Protein AF-A0A0F9BBP1-F1 (afdb_monomer)

Secondary structure (DSSP, 8-state):
-B--S-EEEEESS-EEEEETTEEEEEPTTPEEEE--EETTTTE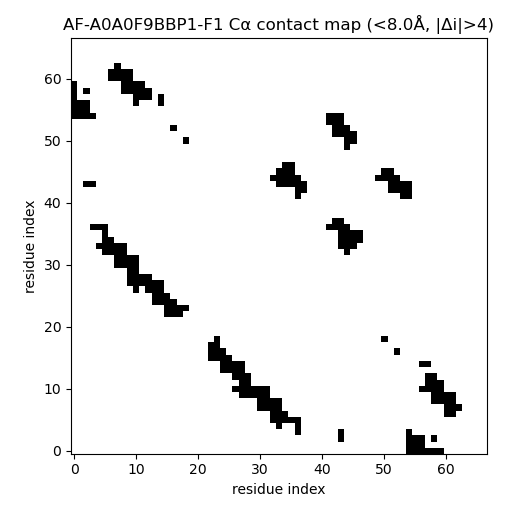E--SSSS--EESB-SEEE------

pLDDT: mean 78.94, std 14.04, range [37.91, 94.5]

Radius of gyration: 11.89 Å; Cα contacts (8 Å, |Δi|>4): 129; chains: 1; bounding box: 35×20×30 Å

Organism: NCBI:txid412755

Solvent-accessible surface area (backbone atoms only — not comparable to full-atom values): 4103 Å² total; per-residue (Å²): 70,79,62,86,69,73,47,46,28,29,28,74,42,70,46,74,47,82,47,102,92,46,77,48,75,45,52,52,65,43,75,43,76,29,80,39,76,41,83,87,81,44,26,32,31,54,73,104,81,54,75,69,36,66,24,72,40,58,47,45,76,54,74,78,86,75,124

Sequence (67 aa):
MIVNKKGKYKLLSDYSIHQLMTIVNFKVGTILDITQIDKKNKHVLGPELNDWVGWDMPVEPVEDSSG

Foldseek 3Di:
DQDDDFAKKFAQAWDWDDDPPDIDIDGGRDIDGFPDADPVVQWTDDPDPDDTDHRPGRIDGDPPPPD

Nearest PDB structures (foldseek):
  2lnh-assembly1_B  TM=5.917E-01  e=2.389E-01  Hom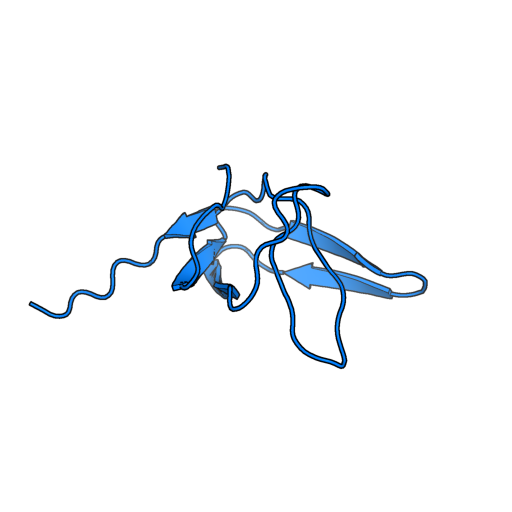o sapiens
  8dgq-assembly2_B  TM=6.366E-01  e=5.182E-01  Homo sapiens
  1spk-assembly1_A  TM=5.302E-01  e=7.408E-01  Mus musculus
  1j3t-assembly1_A  TM=4.776E-01  e=1.811E+00  Homo sapiens
  8kec-assembly1_a  TM=6.380E-01  e=4.985E+00  unclassified Caudoviricetes

Mean predicted aligned error: 6.48 Å

Structure (mmCIF, N/CA/C/O backbone):
data_AF-A0A0F9BBP1-F1
#
_entry.id   AF-A0A0F9BBP1-F1
#
loop_
_atom_site.group_PDB
_atom_site.id
_atom_site.type_symbol
_atom_site.label_atom_id
_atom_site.label_alt_id
_atom_site.label_comp_id
_atom_site.label_asym_id
_atom_site.label_entity_id
_atom_site.label_seq_id
_atom_site.pdbx_PDB_ins_code
_atom_site.Cartn_x
_atom_site.Cartn_y
_atom_site.Cartn_z
_atom_site.occupancy
_atom_site.B_iso_or_equiv
_atom_site.auth_seq_id
_atom_site.auth_comp_id
_atom_site.auth_asym_id
_atom_site.auth_atom_id
_atom_site.pdbx_PDB_model_num
ATOM 1 N N . MET A 1 1 ? -6.095 -8.694 -0.321 1.00 78.38 1 MET A N 1
ATOM 2 C CA . MET A 1 1 ? -7.337 -7.915 -0.576 1.00 78.38 1 MET A CA 1
ATOM 3 C C . MET A 1 1 ? -7.065 -7.067 -1.796 1.00 78.38 1 MET A C 1
ATOM 5 O O . MET A 1 1 ? -5.986 -6.505 -1.873 1.00 78.38 1 MET A O 1
ATOM 9 N N . ILE A 1 2 ? -8.030 -6.925 -2.710 1.00 82.81 2 ILE A N 1
ATOM 10 C CA . ILE A 1 2 ? -7.873 -6.035 -3.867 1.00 82.81 2 ILE A CA 1
ATOM 11 C C . ILE A 1 2 ? -8.010 -4.575 -3.418 1.00 82.81 2 ILE A C 1
ATOM 13 O O . ILE A 1 2 ? -9.108 -4.124 -3.090 1.00 82.81 2 ILE A O 1
ATOM 17 N N . VAL A 1 3 ? -6.909 -3.827 -3.454 1.00 84.88 3 VAL A N 1
ATOM 18 C CA . VAL A 1 3 ? -6.909 -2.377 -3.225 1.00 84.88 3 VAL A CA 1
ATOM 19 C C . VAL A 1 3 ? -7.418 -1.670 -4.483 1.00 84.88 3 VAL A C 1
ATOM 21 O O . VAL A 1 3 ? -6.790 -1.720 -5.535 1.00 84.88 3 VAL A O 1
ATOM 24 N N . ASN A 1 4 ? -8.574 -1.008 -4.395 1.00 86.38 4 ASN A N 1
ATOM 25 C CA . ASN A 1 4 ? -9.218 -0.351 -5.544 1.00 86.38 4 ASN A CA 1
ATOM 26 C C . AS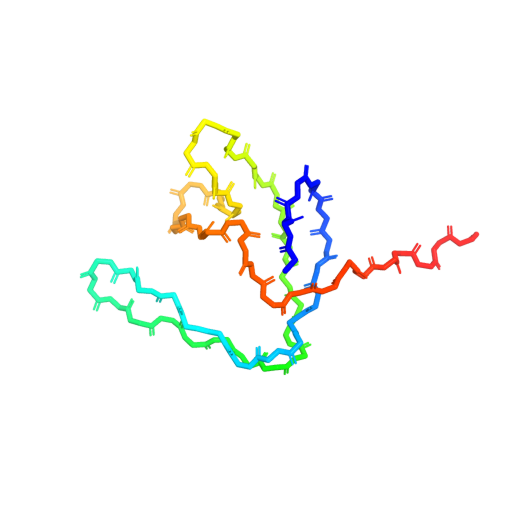N A 1 4 ? -9.696 1.086 -5.270 1.00 86.38 4 ASN A C 1
ATOM 28 O O . ASN A 1 4 ? -10.323 1.704 -6.138 1.00 86.38 4 ASN A O 1
ATOM 32 N N . LYS A 1 5 ? -9.375 1.631 -4.091 1.00 86.69 5 LYS A N 1
ATOM 33 C CA . LYS A 1 5 ? -9.669 3.009 -3.680 1.00 86.69 5 LYS A CA 1
ATOM 34 C C . LYS A 1 5 ? -8.442 3.652 -3.048 1.00 86.69 5 L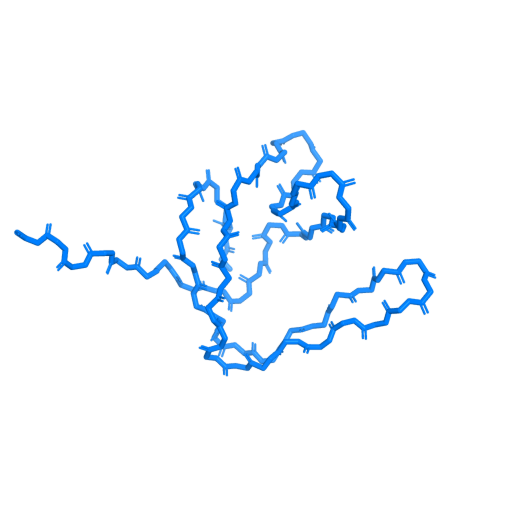YS A C 1
ATOM 36 O O . LYS A 1 5 ? -7.620 2.965 -2.448 1.00 86.69 5 LYS A O 1
ATOM 41 N N . LYS A 1 6 ? -8.298 4.962 -3.237 1.00 88.06 6 LYS A N 1
ATOM 42 C CA . LYS A 1 6 ? -7.234 5.735 -2.594 1.00 88.06 6 LYS A CA 1
ATOM 43 C C . LYS A 1 6 ? -7.518 5.830 -1.095 1.00 88.06 6 LYS A C 1
ATOM 45 O O . LYS A 1 6 ? -8.686 5.786 -0.712 1.00 88.06 6 LYS A O 1
ATOM 50 N N . GLY A 1 7 ? -6.482 5.970 -0.280 1.00 89.00 7 GLY A N 1
ATOM 51 C CA . GLY A 1 7 ? -6.608 6.096 1.170 1.00 89.00 7 GLY A CA 1
ATOM 52 C C . GLY A 1 7 ? -5.518 5.347 1.922 1.00 89.00 7 GLY A C 1
ATOM 53 O O . GLY A 1 7 ? -4.580 4.824 1.323 1.00 89.00 7 GLY A O 1
ATOM 54 N N . LYS A 1 8 ? -5.662 5.285 3.244 1.00 90.25 8 LYS A N 1
ATOM 55 C CA . LYS A 1 8 ? -4.714 4.604 4.124 1.00 90.25 8 LYS A CA 1
ATOM 56 C C . LYS A 1 8 ? -5.089 3.141 4.288 1.00 90.25 8 LYS A C 1
ATOM 58 O O . LYS A 1 8 ? -6.247 2.807 4.523 1.00 90.25 8 LYS A O 1
ATOM 63 N N . TYR A 1 9 ? -4.090 2.278 4.199 1.00 90.38 9 TYR A N 1
ATOM 64 C CA . TYR A 1 9 ? -4.246 0.838 4.325 1.00 90.38 9 TYR A CA 1
ATOM 65 C C . TYR A 1 9 ? -3.175 0.282 5.245 1.00 90.38 9 TYR A C 1
ATOM 67 O O . TYR A 1 9 ? -2.017 0.672 5.155 1.00 90.38 9 TYR A O 1
ATOM 75 N N . LYS A 1 10 ? -3.542 -0.642 6.122 1.00 91.62 10 LYS A N 1
ATOM 76 C CA . LYS A 1 10 ? -2.619 -1.285 7.051 1.00 91.62 10 LYS A CA 1
ATOM 77 C C . LYS A 1 10 ? -2.268 -2.679 6.554 1.00 91.62 10 LYS A C 1
ATOM 79 O O . LYS A 1 10 ? -3.157 -3.443 6.195 1.00 91.62 10 LYS A O 1
ATOM 84 N N . LEU A 1 11 ? -0.983 -3.019 6.554 1.00 91.31 11 LEU A N 1
ATOM 85 C CA . LEU A 1 11 ? -0.506 -4.361 6.225 1.00 91.31 11 LEU A CA 1
ATOM 86 C C . LEU A 1 11 ? -0.893 -5.379 7.304 1.00 91.31 11 LEU A C 1
ATOM 88 O O . LEU A 1 11 ? -0.670 -5.169 8.494 1.00 91.31 11 LEU A O 1
ATOM 92 N N . LEU A 1 12 ? -1.432 -6.508 6.862 1.00 93.50 12 LEU A N 1
ATOM 93 C CA . LEU A 1 12 ? -1.850 -7.661 7.660 1.00 93.50 12 LEU A CA 1
ATOM 94 C C . LEU A 1 12 ? -0.746 -8.720 7.775 1.00 93.50 12 LEU A C 1
ATOM 96 O O . LEU A 1 12 ? -0.800 -9.575 8.655 1.00 93.50 12 LEU A O 1
ATOM 100 N N . SER A 1 13 ? 0.273 -8.653 6.919 1.00 93.19 13 SER A N 1
ATOM 101 C CA . SER A 1 13 ? 1.475 -9.483 6.992 1.00 93.19 13 SER A CA 1
ATOM 102 C C . SER A 1 13 ? 2.692 -8.709 6.490 1.00 93.19 13 SER A C 1
ATOM 104 O O . SER A 1 13 ? 2.549 -7.661 5.858 1.00 93.19 13 SER A O 1
ATOM 106 N N . ASP A 1 14 ? 3.890 -9.236 6.749 1.00 91.38 14 ASP A N 1
ATOM 107 C CA . ASP A 1 14 ? 5.101 -8.763 6.077 1.00 91.38 14 ASP A CA 1
ATOM 108 C C . ASP A 1 14 ? 4.905 -8.849 4.552 1.00 91.38 14 ASP A C 1
ATOM 110 O O . ASP A 1 14 ? 4.295 -9.797 4.044 1.00 91.38 14 ASP A O 1
ATOM 114 N N . TYR A 1 15 ? 5.378 -7.834 3.832 1.00 86.12 15 TYR A N 1
ATOM 115 C CA . TYR A 1 15 ? 5.208 -7.718 2.387 1.00 86.12 15 TYR A CA 1
ATOM 116 C C . TYR A 1 15 ? 6.467 -7.147 1.748 1.00 86.12 15 TYR A C 1
ATOM 118 O O . TYR A 1 15 ? 7.001 -6.136 2.203 1.00 86.12 15 TYR A O 1
ATOM 126 N N . SER A 1 16 ? 6.934 -7.784 0.681 1.00 84.62 16 SER A N 1
ATOM 127 C CA . SER A 1 16 ? 8.154 -7.392 -0.017 1.00 84.62 16 SER A CA 1
ATOM 128 C C . SER A 1 16 ? 7.815 -6.974 -1.436 1.00 84.62 16 SER A C 1
ATOM 130 O O . SER A 1 16 ? 7.144 -7.704 -2.165 1.00 84.62 16 SER A O 1
ATOM 132 N N . ILE A 1 17 ? 8.305 -5.808 -1.837 1.00 78.88 17 ILE A N 1
ATOM 133 C CA . ILE A 1 17 ? 8.181 -5.305 -3.200 1.00 78.88 17 ILE A CA 1
ATOM 134 C C . ILE A 1 17 ? 9.556 -5.348 -3.841 1.00 78.88 17 ILE A C 1
ATOM 136 O O . ILE A 1 17 ? 10.528 -4.804 -3.314 1.00 78.88 17 ILE A O 1
ATOM 140 N N . HIS A 1 18 ? 9.621 -6.012 -4.989 1.00 73.19 18 HIS A N 1
ATOM 141 C CA . HIS A 1 18 ? 10.811 -6.057 -5.819 1.00 73.19 18 HIS A CA 1
ATOM 142 C C . HIS A 1 18 ? 10.793 -4.854 -6.756 1.00 73.19 18 HIS A C 1
ATOM 144 O O . HIS A 1 18 ? 10.014 -4.813 -7.704 1.00 73.19 18 HIS A O 1
ATOM 150 N N . GLN A 1 19 ? 11.659 -3.888 -6.481 1.00 70.88 19 GLN A N 1
ATOM 151 C CA . GLN A 1 19 ? 12.025 -2.843 -7.423 1.00 70.88 19 GLN A CA 1
ATOM 152 C C . GLN A 1 19 ? 13.287 -3.274 -8.167 1.00 70.88 19 GLN A C 1
ATOM 154 O O . GLN A 1 19 ? 14.101 -4.014 -7.615 1.00 70.88 19 GLN A O 1
ATOM 159 N N . LEU A 1 20 ? 13.453 -2.801 -9.405 1.00 67.44 20 LEU A N 1
ATOM 160 C CA . LEU A 1 20 ? 14.503 -3.172 -10.371 1.00 67.44 20 LEU A CA 1
ATOM 161 C C . LEU A 1 20 ? 15.855 -3.609 -9.764 1.00 67.44 20 LEU A C 1
ATOM 163 O O . LEU A 1 20 ? 16.427 -4.595 -10.222 1.00 67.44 20 LEU A O 1
ATOM 167 N N . MET A 1 21 ? 16.360 -2.895 -8.749 1.00 68.88 21 MET A N 1
ATOM 168 C CA . MET A 1 21 ? 17.611 -3.225 -8.045 1.00 68.88 21 MET A CA 1
ATOM 169 C C . MET A 1 21 ? 17.490 -3.296 -6.511 1.00 68.88 21 MET A C 1
ATOM 171 O O . MET A 1 21 ? 18.495 -3.512 -5.837 1.00 68.88 21 MET A O 1
ATOM 175 N N . THR A 1 22 ? 16.290 -3.139 -5.945 1.00 71.69 22 THR A N 1
ATOM 176 C CA . THR A 1 22 ? 16.086 -3.040 -4.492 1.00 71.69 22 THR A CA 1
ATOM 177 C C . THR A 1 22 ? 14.857 -3.827 -4.067 1.00 71.69 22 THR A C 1
ATOM 179 O O . THR A 1 22 ? 13.777 -3.674 -4.628 1.00 71.69 22 THR A O 1
ATOM 182 N N . ILE A 1 23 ? 14.992 -4.640 -3.022 1.00 80.94 23 ILE A N 1
ATOM 183 C CA . ILE A 1 23 ? 13.840 -5.256 -2.362 1.00 80.94 23 ILE A CA 1
ATOM 184 C C . ILE A 1 23 ? 13.460 -4.369 -1.183 1.00 80.94 23 ILE A C 1
ATOM 186 O O . ILE A 1 23 ? 14.226 -4.234 -0.227 1.00 80.94 23 ILE A O 1
ATOM 190 N N . VAL A 1 24 ? 12.273 -3.773 -1.244 1.00 80.75 24 VAL A N 1
ATOM 191 C CA . VAL A 1 24 ? 11.710 -3.014 -0.128 1.00 80.75 24 VAL A CA 1
ATOM 192 C C . VAL A 1 24 ? 10.844 -3.956 0.692 1.00 80.75 24 VAL A C 1
ATOM 194 O O . VAL A 1 24 ? 9.907 -4.556 0.171 1.00 80.75 24 VAL A O 1
ATOM 197 N N . ASN A 1 25 ? 11.165 -4.096 1.976 1.00 85.94 25 ASN A N 1
ATOM 198 C CA . ASN A 1 25 ? 10.424 -4.944 2.901 1.00 85.94 25 ASN A CA 1
ATOM 199 C C . ASN A 1 25 ? 9.587 -4.075 3.837 1.00 85.94 25 ASN A C 1
ATOM 201 O O . ASN A 1 25 ? 10.127 -3.282 4.607 1.00 85.94 25 ASN A O 1
ATOM 205 N N . PHE A 1 26 ? 8.276 -4.267 3.799 1.00 86.44 26 PHE A N 1
ATOM 206 C CA . PHE A 1 26 ? 7.321 -3.655 4.705 1.00 86.44 26 PHE A CA 1
ATOM 207 C C . PHE A 1 26 ? 6.935 -4.660 5.781 1.00 86.44 26 PHE A C 1
ATOM 209 O O . PHE A 1 26 ? 6.725 -5.843 5.508 1.00 86.44 26 PHE A O 1
ATOM 216 N N . LYS A 1 27 ? 6.841 -4.182 7.019 1.00 91.69 27 LYS A N 1
ATOM 217 C CA . LYS A 1 27 ? 6.463 -5.015 8.157 1.00 91.69 27 LYS A CA 1
ATOM 218 C C . LYS A 1 27 ? 4.957 -5.022 8.360 1.00 91.69 27 LYS A C 1
ATOM 220 O O . LYS A 1 27 ? 4.294 -4.015 8.102 1.00 91.69 27 LYS A O 1
ATOM 225 N N . VAL A 1 28 ? 4.430 -6.134 8.862 1.00 94.50 28 VAL A N 1
ATOM 226 C CA . VAL A 1 28 ? 3.047 -6.217 9.344 1.00 94.50 28 VAL A CA 1
ATOM 227 C C . VAL A 1 28 ? 2.709 -5.023 10.245 1.00 94.50 28 VAL A C 1
ATOM 229 O O . VAL A 1 28 ? 3.522 -4.570 11.049 1.00 94.50 28 VAL A O 1
ATOM 232 N N . GLY A 1 29 ? 1.510 -4.473 10.078 1.00 92.19 29 GLY A N 1
ATOM 233 C CA . GLY A 1 29 ? 1.039 -3.285 10.784 1.00 92.19 29 GLY A CA 1
ATOM 234 C C . GLY A 1 29 ? 1.491 -1.951 10.185 1.00 92.19 29 GLY A C 1
ATOM 235 O O . GLY A 1 29 ? 0.990 -0.916 10.619 1.00 92.19 29 GLY A O 1
ATOM 236 N N . THR A 1 30 ? 2.375 -1.949 9.182 1.00 90.06 30 THR A N 1
ATOM 237 C CA . THR A 1 30 ? 2.766 -0.722 8.469 1.00 90.06 30 THR A CA 1
ATOM 238 C C . THR A 1 30 ? 1.560 -0.109 7.757 1.00 90.06 30 THR A C 1
ATOM 240 O O . THR A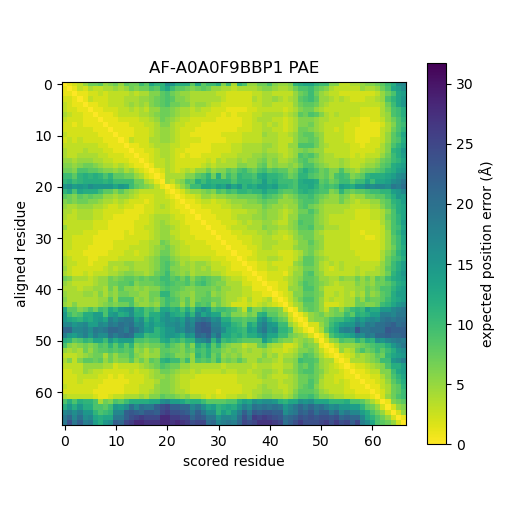 1 30 ? 0.798 -0.821 7.101 1.00 90.06 30 THR A O 1
ATOM 243 N N . ILE A 1 31 ? 1.402 1.212 7.869 1.00 89.94 31 ILE A N 1
ATOM 244 C CA . ILE A 1 31 ? 0.350 1.971 7.188 1.00 89.94 31 ILE A CA 1
ATOM 245 C C . ILE A 1 31 ? 0.905 2.525 5.873 1.00 89.94 31 ILE A C 1
ATOM 247 O O . ILE A 1 31 ? 1.894 3.254 5.863 1.00 89.94 31 ILE A O 1
ATOM 251 N N . LEU A 1 32 ? 0.249 2.178 4.773 1.00 85.69 32 LEU A N 1
ATOM 252 C CA . LEU A 1 32 ? 0.529 2.628 3.418 1.00 85.69 32 LEU A CA 1
ATOM 253 C C . LEU A 1 32 ? -0.509 3.672 3.009 1.00 85.69 32 LEU A C 1
ATOM 255 O O . LEU A 1 32 ? -1.709 3.446 3.163 1.00 85.69 32 LEU A O 1
ATOM 259 N N . ASP A 1 33 ? -0.054 4.790 2.453 1.00 87.25 33 ASP A N 1
ATOM 260 C CA . ASP A 1 33 ? -0.932 5.797 1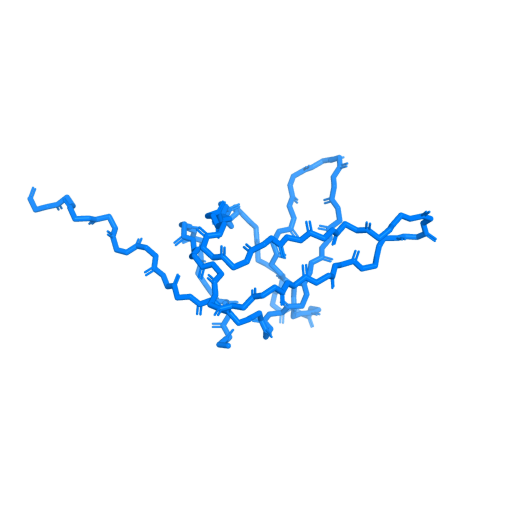.857 1.00 87.25 33 ASP A CA 1
ATOM 261 C C . ASP A 1 33 ? -1.032 5.580 0.341 1.00 87.25 33 ASP A C 1
ATOM 263 O O . ASP A 1 33 ? -0.103 5.854 -0.422 1.00 87.25 33 ASP A O 1
ATOM 267 N N . ILE A 1 34 ? -2.165 5.040 -0.106 1.00 86.50 34 ILE A N 1
ATOM 268 C CA . ILE A 1 34 ? -2.432 4.746 -1.510 1.00 86.50 34 ILE A CA 1
ATOM 269 C C . ILE A 1 34 ? -2.999 5.994 -2.183 1.00 86.50 34 ILE A C 1
ATOM 271 O O . ILE A 1 34 ? -4.193 6.285 -2.107 1.00 86.50 34 ILE A O 1
ATOM 275 N N . THR A 1 35 ? -2.151 6.706 -2.920 1.00 85.12 35 THR A N 1
ATOM 276 C CA . THR A 1 35 ? -2.517 7.962 -3.602 1.00 85.12 35 THR A CA 1
ATOM 277 C C . THR A 1 35 ? -2.828 7.792 -5.097 1.00 85.12 35 THR A C 1
ATOM 279 O O . THR A 1 35 ? -3.459 8.668 -5.704 1.00 85.12 35 THR A O 1
ATOM 282 N N . GLN A 1 36 ? -2.453 6.656 -5.702 1.00 83.75 36 GLN A N 1
ATOM 283 C CA . GLN A 1 36 ? -2.655 6.339 -7.124 1.00 83.75 36 GLN A CA 1
ATOM 284 C C . GLN A 1 36 ? -3.143 4.904 -7.351 1.00 83.75 36 GLN A C 1
ATOM 286 O O . GLN A 1 36 ? -2.830 4.005 -6.571 1.00 83.75 36 GLN A O 1
ATOM 291 N N . ILE A 1 37 ? -3.927 4.712 -8.422 1.00 85.19 37 ILE A N 1
ATOM 292 C CA . ILE A 1 37 ? -4.539 3.430 -8.803 1.00 85.1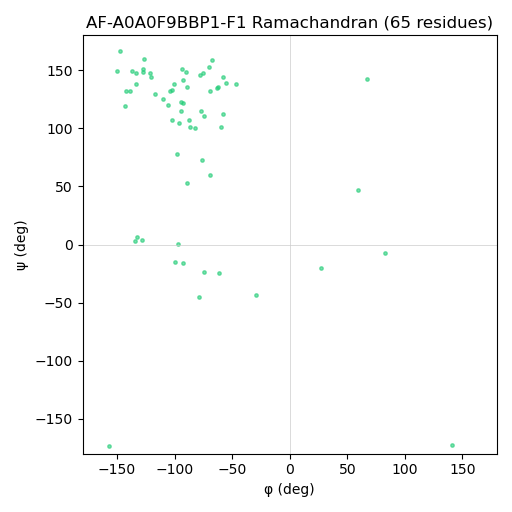9 37 ILE A CA 1
ATOM 293 C C . ILE A 1 37 ? -4.541 3.305 -10.322 1.00 85.19 37 ILE A C 1
ATOM 295 O O . ILE A 1 37 ? -5.216 4.076 -11.006 1.00 85.19 37 ILE A O 1
ATOM 299 N N . ASP A 1 38 ? -3.862 2.285 -10.831 1.00 83.94 38 ASP A N 1
ATOM 300 C CA . ASP A 1 38 ? -3.886 1.892 -12.231 1.00 83.94 38 ASP A CA 1
ATOM 301 C C . ASP A 1 38 ? -4.783 0.666 -12.419 1.00 83.94 38 ASP A C 1
ATOM 303 O O . ASP A 1 38 ? -4.427 -0.463 -12.071 1.00 83.94 38 ASP A O 1
ATOM 307 N N . LYS A 1 39 ? -5.959 0.897 -13.015 1.00 79.69 39 LYS A N 1
ATOM 308 C CA . LYS A 1 39 ? -6.935 -0.163 -13.289 1.00 79.69 39 LYS A CA 1
ATOM 309 C C . LYS A 1 39 ? -6.584 -1.086 -14.437 1.00 79.69 39 LYS A C 1
ATOM 311 O O . LYS A 1 39 ? -7.068 -2.215 -14.465 1.00 79.69 39 LYS A O 1
ATOM 316 N N . LYS A 1 40 ? -5.758 -0.618 -15.365 1.00 82.25 40 LYS A N 1
ATOM 317 C CA . LYS A 1 40 ? -5.366 -1.387 -16.539 1.00 82.25 40 LYS A CA 1
ATOM 318 C C . LYS A 1 40 ? -4.293 -2.400 -16.166 1.00 82.25 40 LYS A C 1
ATOM 320 O O . LYS A 1 40 ? -4.415 -3.566 -16.529 1.00 82.25 40 LYS A O 1
ATOM 325 N N . ASN A 1 41 ? -3.294 -1.962 -15.402 1.00 80.88 41 ASN A N 1
ATOM 326 C CA . ASN A 1 41 ? -2.159 -2.801 -15.019 1.00 80.88 41 ASN A CA 1
ATOM 327 C C . ASN A 1 41 ? -2.299 -3.431 -13.623 1.00 80.88 41 ASN A C 1
ATOM 329 O O . ASN A 1 41 ? -1.432 -4.193 -13.216 1.00 80.88 41 ASN A O 1
ATOM 333 N N . LYS A 1 42 ? -3.414 -3.176 -12.922 1.00 81.06 42 LYS A N 1
ATOM 334 C CA . LYS A 1 42 ? -3.725 -3.715 -11.588 1.00 81.06 42 LYS A CA 1
ATOM 335 C C . LYS A 1 42 ? -2.690 -3.334 -10.524 1.00 81.06 42 LYS A C 1
ATOM 337 O O . LYS A 1 42 ? -2.266 -4.181 -9.731 1.00 81.06 42 LYS A O 1
ATOM 342 N N . HIS A 1 43 ? -2.322 -2.053 -10.496 1.00 82.75 43 HIS A N 1
ATOM 343 C CA . HIS A 1 43 ? -1.362 -1.527 -9.532 1.00 82.75 43 HIS A CA 1
ATOM 344 C C . HIS A 1 43 ? -1.900 -0.396 -8.645 1.00 82.75 43 HIS A C 1
ATOM 346 O O . HIS A 1 43 ? -2.755 0.395 -9.051 1.00 82.75 43 HIS A O 1
ATOM 352 N N . VAL A 1 44 ? -1.407 -0.336 -7.410 1.00 78.75 44 VAL A N 1
ATOM 353 C CA . VAL A 1 44 ? -1.648 0.724 -6.419 1.00 78.75 44 VAL A CA 1
ATOM 354 C C . VAL A 1 44 ? -0.293 1.230 -5.905 1.00 78.75 44 VAL A C 1
ATOM 356 O O . VAL A 1 44 ? 0.637 0.437 -5.889 1.00 78.75 44 VAL A O 1
ATOM 359 N N . LEU A 1 45 ? -0.178 2.517 -5.528 1.00 72.19 45 LEU A N 1
ATOM 360 C CA . LEU A 1 45 ? 1.086 3.302 -5.332 1.00 72.19 45 LEU A CA 1
ATOM 361 C C . LEU A 1 45 ? 1.885 3.559 -6.629 1.00 72.19 45 LEU A C 1
ATOM 363 O O . LEU A 1 45 ? 1.893 2.674 -7.457 1.00 72.19 45 LEU A O 1
ATOM 367 N N . GLY A 1 46 ? 2.547 4.705 -6.901 1.00 56.09 46 GLY A N 1
ATOM 368 C CA . GLY A 1 46 ? 2.847 5.925 -6.105 1.00 56.09 46 GLY A CA 1
ATOM 369 C C . GLY A 1 46 ? 3.129 7.211 -6.953 1.00 56.09 46 GLY A C 1
ATOM 370 O O . GLY A 1 46 ? 2.898 7.167 -8.157 1.00 56.09 46 GLY A O 1
ATOM 371 N N . PRO A 1 47 ? 3.553 8.378 -6.381 1.00 51.69 47 PRO A N 1
ATOM 372 C CA . PRO A 1 47 ? 3.918 9.629 -7.106 1.00 51.69 47 PRO A CA 1
ATOM 373 C C . PRO A 1 47 ? 5.416 9.795 -7.476 1.00 51.69 47 PRO A C 1
ATOM 375 O O . PRO A 1 47 ? 6.254 9.470 -6.644 1.00 51.69 47 PRO A O 1
ATOM 378 N N . GLU A 1 48 ? 5.693 10.346 -8.682 1.00 46.31 48 GLU A N 1
ATOM 379 C CA . GLU A 1 48 ? 6.931 10.773 -9.424 1.00 46.31 48 GLU A CA 1
ATOM 380 C C . GLU A 1 48 ? 8.314 10.118 -9.170 1.00 46.31 48 GLU A C 1
ATOM 382 O O . GLU A 1 48 ? 9.165 10.177 -10.053 1.00 46.31 48 GLU A O 1
ATOM 387 N N . LEU A 1 49 ? 8.559 9.457 -8.036 1.00 43.31 49 LEU A N 1
ATOM 388 C CA . LEU A 1 49 ? 9.869 8.922 -7.648 1.00 43.31 49 LEU A CA 1
ATOM 389 C C . LEU A 1 49 ? 9.855 7.482 -7.088 1.00 43.31 49 LEU A C 1
ATOM 391 O O . LEU A 1 49 ? 10.920 7.022 -6.693 1.00 43.31 49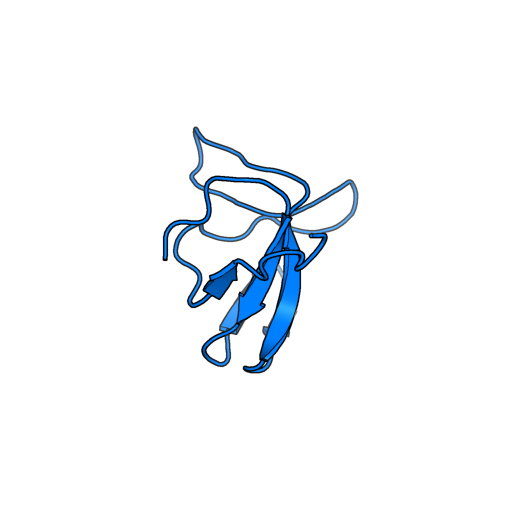 LEU A O 1
ATOM 395 N N . ASN A 1 50 ? 8.726 6.752 -7.025 1.00 52.38 50 ASN A N 1
ATOM 396 C CA . ASN A 1 50 ? 8.717 5.362 -6.518 1.00 52.38 50 ASN A CA 1
ATOM 397 C C . ASN A 1 50 ? 7.644 4.437 -7.127 1.00 52.38 50 ASN A C 1
ATOM 399 O O . ASN A 1 50 ? 6.552 4.879 -7.487 1.00 52.38 50 ASN A O 1
ATOM 403 N N . ASP A 1 51 ? 8.005 3.149 -7.202 1.00 63.91 51 ASP A N 1
ATOM 404 C CA . ASP A 1 51 ? 7.373 2.093 -8.002 1.00 63.91 51 ASP A CA 1
ATOM 405 C C . ASP A 1 51 ? 5.953 1.669 -7.601 1.00 63.91 51 ASP A C 1
ATOM 407 O O . ASP A 1 51 ? 5.502 1.805 -6.461 1.00 63.91 51 ASP A O 1
ATOM 411 N N . TRP A 1 52 ? 5.288 1.078 -8.594 1.00 75.06 52 TRP A N 1
ATOM 412 C CA . TRP A 1 52 ? 3.962 0.482 -8.520 1.00 75.06 52 TRP A CA 1
ATOM 413 C C . TRP A 1 52 ? 3.956 -0.901 -7.874 1.00 75.06 52 TRP A C 1
ATOM 415 O O . TRP A 1 52 ? 4.881 -1.688 -8.069 1.00 75.06 52 TRP A O 1
ATOM 425 N N . VAL A 1 53 ? 2.882 -1.226 -7.146 1.00 75.44 53 VAL A N 1
ATOM 426 C CA . VAL A 1 53 ? 2.729 -2.532 -6.484 1.00 75.44 53 VAL A CA 1
ATOM 427 C C . VAL A 1 53 ? 1.407 -3.194 -6.851 1.00 75.44 53 VAL A C 1
ATOM 429 O O . VAL A 1 53 ? 0.428 -2.521 -7.169 1.00 75.44 53 VAL A O 1
ATOM 432 N N . GLY A 1 54 ? 1.375 -4.528 -6.839 1.00 75.56 54 GLY A N 1
ATOM 433 C CA . GLY A 1 54 ? 0.188 -5.318 -7.175 1.00 75.56 54 GLY A CA 1
ATOM 434 C C . GLY A 1 54 ? -1.012 -4.998 -6.284 1.00 75.56 5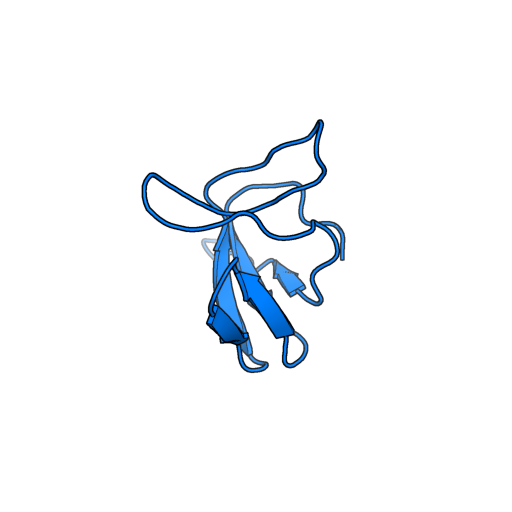4 GLY A C 1
ATOM 435 O O . GLY A 1 54 ? -0.869 -4.769 -5.090 1.00 75.56 54 GLY A O 1
ATOM 436 N N . TRP A 1 55 ? -2.219 -5.029 -6.850 1.00 80.81 55 TRP A N 1
ATOM 437 C CA . TRP A 1 55 ? -3.459 -4.801 -6.097 1.00 80.81 55 TRP A CA 1
ATOM 438 C C . TRP A 1 55 ? -3.744 -5.791 -4.981 1.00 80.81 55 TRP A C 1
ATOM 440 O O . TRP A 1 55 ? -4.504 -5.448 -4.079 1.00 80.81 55 TRP A O 1
ATOM 450 N N . ASP A 1 56 ? -3.200 -7.003 -5.049 1.00 80.88 56 ASP A N 1
ATOM 451 C CA . ASP A 1 56 ? -3.492 -8.053 -4.077 1.00 80.88 56 ASP A CA 1
ATOM 452 C C . ASP A 1 56 ? -2.535 -8.021 -2.884 1.00 80.88 56 ASP A C 1
ATOM 454 O O . ASP A 1 56 ? -1.888 -9.005 -2.530 1.00 80.88 56 ASP A O 1
ATOM 458 N N . MET A 1 57 ? -2.424 -6.851 -2.262 1.00 82.81 57 MET A N 1
ATOM 459 C CA . MET A 1 57 ? -1.665 -6.732 -1.028 1.00 82.81 57 MET A CA 1
ATOM 460 C C . MET A 1 57 ? -2.459 -7.321 0.148 1.00 82.81 57 MET A C 1
ATOM 462 O O . MET A 1 57 ? -3.695 -7.217 0.197 1.00 82.81 57 MET A O 1
ATOM 466 N N . PRO A 1 58 ? -1.775 -7.902 1.147 1.00 89.62 58 PRO A N 1
ATOM 467 C CA . PRO A 1 58 ? -2.398 -8.326 2.391 1.00 89.62 58 PRO A CA 1
ATOM 468 C C . PRO A 1 58 ? -2.655 -7.089 3.257 1.00 89.62 58 PRO A C 1
ATOM 470 O O . PRO A 1 58 ? -1.930 -6.846 4.209 1.00 89.62 58 PRO A O 1
ATOM 473 N N . VAL A 1 59 ? -3.642 -6.266 2.901 1.00 89.69 59 VAL A N 1
ATOM 474 C CA . VAL A 1 59 ? -3.980 -5.034 3.629 1.00 89.69 59 VAL A CA 1
ATOM 475 C C . VAL A 1 59 ? -5.453 -4.954 4.019 1.00 89.69 59 VAL A C 1
ATOM 477 O O . VAL A 1 59 ? -6.302 -5.584 3.389 1.00 89.69 59 VAL A O 1
ATOM 480 N N . GLU A 1 60 ? -5.744 -4.120 5.013 1.00 92.69 60 GLU A N 1
ATOM 481 C CA . GLU A 1 60 ? -7.085 -3.658 5.389 1.00 92.69 60 GLU A CA 1
ATOM 482 C C . GLU A 1 60 ? -7.173 -2.124 5.282 1.00 92.69 60 GLU A C 1
ATOM 484 O O . GLU A 1 60 ? -6.172 -1.446 5.540 1.00 92.69 60 GLU A O 1
ATOM 489 N N . PRO A 1 61 ? -8.317 -1.542 4.875 1.00 91.06 61 PRO A N 1
ATOM 490 C CA . PRO A 1 61 ? -8.494 -0.097 4.922 1.00 91.06 61 PRO A CA 1
ATOM 491 C C . PRO A 1 61 ? -8.423 0.379 6.373 1.00 91.06 61 PRO A C 1
ATOM 493 O O . PRO A 1 61 ? -9.049 -0.194 7.262 1.00 91.06 61 PRO A O 1
ATOM 496 N N . VAL A 1 62 ? -7.677 1.454 6.606 1.00 91.50 62 VAL A N 1
ATOM 497 C CA . VAL A 1 62 ? -7.763 2.191 7.863 1.00 91.50 62 VAL A CA 1
ATOM 498 C C . VAL A 1 62 ? -8.966 3.104 7.705 1.00 91.50 62 VAL A C 1
ATOM 500 O O . VAL A 1 62 ? -8.886 4.111 7.002 1.00 91.50 62 VAL A O 1
ATOM 503 N N . GLU A 1 63 ? -10.106 2.718 8.275 1.00 80.44 63 GLU A N 1
ATOM 504 C CA . GLU A 1 63 ? -11.242 3.628 8.369 1.00 80.44 63 GLU A CA 1
ATOM 505 C C . GLU A 1 63 ? -10.771 4.857 9.147 1.00 80.44 63 GLU A C 1
ATOM 507 O O . GLU A 1 63 ? -10.433 4.762 10.331 1.00 80.44 63 GLU A O 1
ATOM 512 N N . ASP A 1 64 ? -10.696 6.011 8.477 1.00 56.84 64 ASP A N 1
ATOM 513 C CA . ASP A 1 64 ? -10.627 7.280 9.186 1.00 56.84 64 ASP A CA 1
ATOM 514 C C . ASP A 1 64 ? -11.906 7.331 10.021 1.00 56.84 64 ASP A C 1
ATOM 516 O O . ASP A 1 64 ? -13.000 7.567 9.510 1.00 56.84 64 ASP A O 1
ATOM 520 N N . SER A 1 65 ? -11.766 7.037 11.312 1.00 45.34 65 SER A N 1
ATOM 521 C CA . SER A 1 65 ? -12.795 7.225 12.328 1.00 45.34 65 SER A CA 1
ATOM 522 C C . SER A 1 65 ? -12.981 8.728 12.546 1.00 45.34 65 SER A C 1
ATOM 524 O O . SER A 1 65 ? -12.716 9.253 13.620 1.00 45.34 65 SER A O 1
ATOM 526 N N . SER A 1 66 ? -13.356 9.441 11.489 1.00 42.81 66 SER A N 1
ATOM 527 C CA . SER A 1 66 ? -13.841 10.812 11.543 1.00 42.81 66 SER A CA 1
ATOM 528 C C . SER A 1 66 ? -15.362 10.723 11.511 1.00 42.81 66 SER A C 1
ATOM 530 O O . SER A 1 66 ? -15.982 10.826 10.452 1.00 42.81 66 SER A O 1
ATOM 532 N N . GLY A 1 67 ? -15.922 10.390 12.676 1.00 37.91 67 GLY A N 1
ATOM 533 C CA . GLY A 1 67 ? -17.321 10.672 12.996 1.00 37.91 67 GLY A CA 1
ATOM 534 C C . GLY A 1 67 ? -17.547 12.157 13.234 1.00 37.91 67 GLY A C 1
ATOM 535 O O . GLY A 1 67 ? -16.548 12.884 13.447 1.00 37.91 67 GLY A O 1
#